Protein AF-A0A508TB69-F1 (afdb_monomer_lite)

Foldseek 3Di:
DDAFAEPQLLQAPPDDDAKFWDDQLSLVLCVQLVQAADPVGWGWHHHPNWIWTWDADPVGSSTIIIHTDGPPPPPDDDDDDDDDDDDDDDDDDDDLPPDAAAPQSSHPDDDDQAKDWDPPSVQSSCVNNVQHADAVRWGWHHHVSFIKTWHFDQDPNDTITIIHTPDD

pLDDT: mean 77.66, std 17.92, range [30.5, 94.88]

Organism: NCBI:txid2511166

Sequence (168 aa):
MQGLRDIGAIVGPDWRHGSQAAEDVLVDVLGNINLLPTQFGPSQFMINDERYSATFGPGGRGDVRLIHHPRASQLNQPGPSEPLHQPPQMVGASQPREGAVDLGYLIRGGWEHRERFLPPYLVRVLEGQRIMPEAGRPTYFDIRGVPYRGELIESEGRRRVRIHPELG

Secondary structure (DSSP, 8-state):
-PPPPB-HHHH-TT---SSEEPPHHHHHHHHHTT-S-BTTB-EEEEETTEEEEEEEETTEEEEEEEEEE---------S------PPP----S---STTPPB-GGG--S----SSEEPPHHHHHHHHHTT---BTTB-EEEEETTEEEEEEEEEETTEEEEEEEE---

Radius of gyration: 19.41 Å; chains: 1; bounding box: 46×61×45 Å

Structure (mmCIF, N/CA/C/O backbone):
data_AF-A0A508TB69-F1
#
_entry.id   AF-A0A508TB69-F1
#
loop_
_atom_site.group_PDB
_atom_site.id
_atom_site.type_symbol
_atom_site.label_atom_id
_atom_site.label_alt_id
_atom_site.label_comp_id
_atom_site.label_asym_id
_atom_site.label_entity_id
_atom_site.label_seq_id
_atom_site.pdbx_PDB_ins_code
_atom_site.Cartn_x
_atom_site.Cartn_y
_atom_site.Cartn_z
_atom_site.occupancy
_atom_site.B_iso_or_equiv
_atom_site.auth_seq_id
_atom_site.auth_comp_id
_atom_site.auth_asym_id
_atom_site.auth_atom_id
_atom_site.pdbx_PDB_model_num
ATOM 1 N N . MET A 1 1 ? 16.241 -20.957 2.015 1.00 40.00 1 MET A N 1
ATOM 2 C CA . MET A 1 1 ? 15.666 -20.212 0.874 1.00 40.00 1 MET A CA 1
ATOM 3 C C . MET A 1 1 ? 14.677 -19.219 1.458 1.00 40.00 1 MET A C 1
ATOM 5 O O . MET A 1 1 ? 13.700 -19.661 2.043 1.00 40.00 1 MET A O 1
ATOM 9 N N . GLN A 1 2 ? 14.986 -17.920 1.454 1.00 50.16 2 GLN A N 1
ATOM 10 C CA . GLN A 1 2 ? 14.080 -16.915 2.025 1.00 50.16 2 GLN A CA 1
ATOM 11 C C . GLN A 1 2 ? 12.860 -16.792 1.102 1.00 50.16 2 GLN A C 1
ATOM 13 O O . GLN A 1 2 ? 13.029 -16.575 -0.097 1.00 50.16 2 GLN A O 1
ATOM 18 N N . GLY A 1 3 ? 11.656 -17.015 1.632 1.00 73.38 3 GLY A N 1
ATOM 19 C CA . GLY A 1 3 ? 10.418 -16.854 0.871 1.00 73.38 3 GLY A CA 1
ATOM 20 C C . GLY A 1 3 ? 10.276 -15.401 0.426 1.00 73.38 3 GLY A C 1
ATOM 21 O O . GLY A 1 3 ? 10.355 -14.495 1.255 1.00 73.38 3 GLY A O 1
ATOM 22 N N . LEU A 1 4 ? 10.126 -15.172 -0.880 1.00 82.38 4 LEU A N 1
ATOM 23 C CA . LEU A 1 4 ? 9.832 -13.842 -1.410 1.00 82.38 4 LEU A CA 1
ATOM 24 C C . LEU A 1 4 ? 8.511 -13.353 -0.804 1.00 82.38 4 LEU A C 1
ATOM 26 O O . LEU A 1 4 ? 7.548 -14.114 -0.727 1.00 82.38 4 LEU A O 1
ATOM 30 N N . ARG A 1 5 ? 8.468 -12.093 -0.364 1.00 85.62 5 ARG A N 1
ATOM 31 C CA . ARG A 1 5 ? 7.252 -11.495 0.201 1.00 85.62 5 ARG A CA 1
ATOM 32 C C . ARG A 1 5 ? 6.187 -11.389 -0.888 1.00 85.62 5 ARG A C 1
ATOM 34 O O . ARG A 1 5 ? 6.477 -10.823 -1.937 1.00 85.62 5 ARG A O 1
ATOM 41 N N . ASP A 1 6 ? 4.980 -11.880 -0.623 1.00 86.69 6 ASP A N 1
ATOM 42 C CA . ASP A 1 6 ? 3.830 -11.673 -1.505 1.00 86.69 6 ASP A CA 1
ATOM 43 C C . ASP A 1 6 ? 3.121 -10.3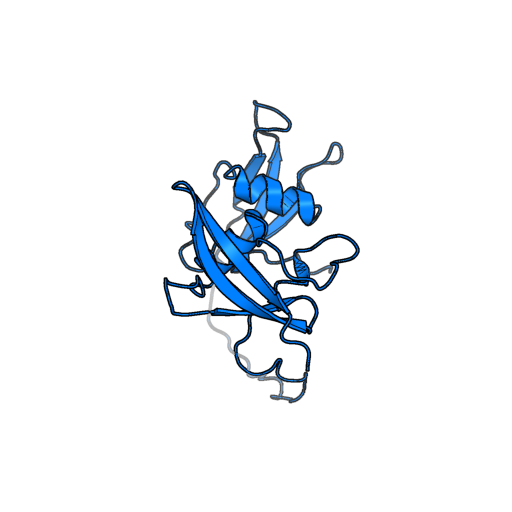57 -1.165 1.00 86.69 6 ASP A C 1
ATOM 45 O O . ASP A 1 6 ? 2.856 -10.058 0.003 1.00 86.69 6 ASP A O 1
ATOM 49 N N . ILE A 1 7 ? 2.872 -9.545 -2.189 1.00 85.88 7 ILE A N 1
ATOM 50 C CA . ILE A 1 7 ? 2.159 -8.268 -2.100 1.00 85.88 7 ILE A CA 1
ATOM 51 C C . ILE A 1 7 ? 0.841 -8.273 -2.889 1.00 85.88 7 ILE A C 1
ATOM 53 O O . ILE A 1 7 ? 0.217 -7.227 -3.046 1.00 85.88 7 ILE A O 1
ATOM 57 N N . GLY A 1 8 ? 0.397 -9.435 -3.363 1.00 85.12 8 GLY A N 1
ATOM 58 C CA . GLY A 1 8 ? -0.845 -9.654 -4.102 1.00 85.12 8 GLY A CA 1
ATOM 59 C C . GLY A 1 8 ? -2.073 -9.090 -3.398 1.00 85.12 8 GLY A C 1
ATOM 60 O O . GLY A 1 8 ? -2.934 -8.480 -4.025 1.00 85.12 8 GLY A O 1
ATOM 61 N N . ALA A 1 9 ? -2.083 -9.137 -2.064 1.00 78.75 9 ALA A N 1
ATOM 62 C CA . ALA A 1 9 ? -3.148 -8.546 -1.264 1.00 78.75 9 ALA A CA 1
ATOM 63 C C . ALA A 1 9 ? -3.334 -7.027 -1.479 1.00 78.75 9 ALA A C 1
ATOM 65 O O . ALA A 1 9 ? -4.428 -6.507 -1.274 1.00 78.75 9 ALA A O 1
ATOM 66 N N . ILE A 1 10 ? -2.282 -6.321 -1.904 1.00 81.81 10 ILE A N 1
ATOM 67 C CA . ILE A 1 10 ? -2.270 -4.866 -2.110 1.00 81.81 10 ILE A CA 1
ATOM 68 C C . ILE A 1 10 ? -2.889 -4.496 -3.457 1.00 81.81 10 ILE A C 1
ATOM 70 O O . ILE A 1 10 ? -3.621 -3.517 -3.553 1.00 81.81 10 ILE A O 1
ATOM 74 N N . VAL A 1 11 ? -2.571 -5.268 -4.496 1.00 81.94 11 VAL A N 1
ATOM 75 C CA . VAL A 1 11 ? -3.069 -5.036 -5.859 1.00 81.94 11 VAL A CA 1
ATOM 76 C C . VAL A 1 11 ? -4.411 -5.721 -6.119 1.00 81.94 11 VAL A C 1
ATOM 78 O O . VAL A 1 11 ? -5.109 -5.374 -7.068 1.00 81.94 11 VAL A O 1
ATOM 81 N N . GLY A 1 12 ? -4.782 -6.665 -5.255 1.00 77.00 12 GLY A N 1
ATOM 82 C CA . GLY A 1 12 ? -6.016 -7.425 -5.341 1.00 77.00 12 GLY A CA 1
ATOM 83 C C . GLY A 1 12 ? -5.957 -8.600 -6.325 1.00 77.00 12 GLY A C 1
ATOM 84 O O . GLY A 1 12 ? -4.970 -8.797 -7.044 1.00 77.00 12 GLY A O 1
ATOM 85 N N . PRO A 1 13 ? -7.033 -9.402 -6.367 1.00 75.50 13 PRO A N 1
ATOM 86 C CA . PRO A 1 13 ? -7.122 -10.588 -7.217 1.00 75.50 13 PRO A CA 1
ATOM 87 C C . PRO A 1 13 ? -7.260 -10.253 -8.710 1.00 75.50 13 PRO A C 1
ATOM 89 O O . PRO A 1 13 ? -6.938 -11.084 -9.551 1.00 75.50 13 PRO A O 1
ATOM 92 N N . ASP A 1 14 ? -7.709 -9.041 -9.051 1.00 78.88 14 ASP A N 1
ATOM 93 C CA . ASP A 1 14 ? -7.917 -8.596 -10.438 1.00 78.88 14 ASP A CA 1
ATOM 94 C C . ASP A 1 14 ? -6.634 -8.048 -11.096 1.00 78.88 14 ASP A C 1
ATOM 96 O O . ASP A 1 14 ? -6.675 -7.482 -12.194 1.00 78.88 14 ASP A O 1
ATOM 100 N N . TRP A 1 15 ? -5.485 -8.188 -10.427 1.00 85.38 15 TRP A N 1
ATOM 101 C CA . TRP A 1 15 ? -4.194 -7.753 -10.946 1.00 85.38 15 TRP A CA 1
ATOM 102 C C . TRP A 1 15 ? -3.895 -8.389 -12.305 1.00 85.38 15 TRP A C 1
ATOM 104 O O . TRP A 1 15 ? -3.877 -9.611 -12.469 1.00 85.38 15 TRP A O 1
ATOM 114 N N . ARG A 1 16 ? -3.604 -7.544 -13.296 1.00 88.94 16 ARG A N 1
ATOM 115 C CA . ARG A 1 16 ? -3.210 -8.003 -14.627 1.00 88.94 16 ARG A CA 1
ATOM 116 C C . ARG A 1 16 ? -1.714 -8.270 -14.634 1.00 88.94 16 ARG A C 1
ATOM 118 O O . ARG A 1 16 ? -0.911 -7.338 -14.584 1.00 88.94 16 ARG A O 1
ATOM 125 N N . HIS A 1 17 ? -1.356 -9.547 -14.713 1.00 89.19 17 HIS A N 1
ATOM 126 C CA . HIS A 1 17 ? 0.036 -9.960 -14.802 1.00 89.19 17 HIS A CA 1
ATOM 127 C C . HIS A 1 17 ? 0.717 -9.457 -16.081 1.00 89.19 17 HIS A C 1
ATOM 129 O O . HIS A 1 17 ? 0.068 -9.176 -17.091 1.00 89.19 17 HIS A O 1
ATOM 135 N N . GL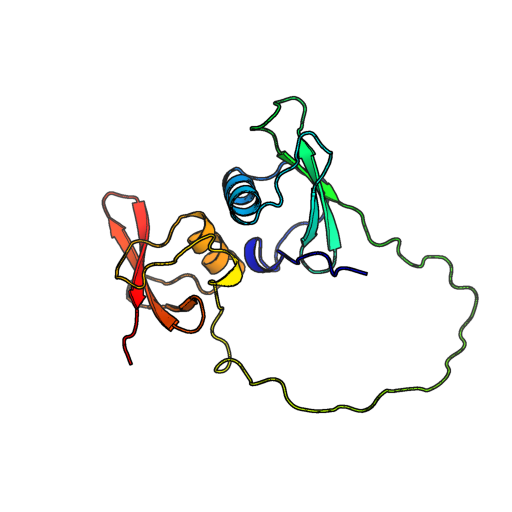Y A 1 18 ? 2.043 -9.337 -16.019 1.00 90.00 18 GLY A N 1
ATOM 136 C CA . GLY A 1 18 ? 2.865 -8.735 -17.065 1.00 90.00 18 GLY A CA 1
ATOM 137 C C . GLY A 1 18 ? 3.799 -7.641 -16.552 1.00 90.00 18 GLY A C 1
ATOM 138 O O . GLY A 1 18 ? 3.649 -7.120 -15.442 1.00 90.00 18 GLY A O 1
ATOM 139 N N . SER A 1 19 ? 4.797 -7.322 -17.377 1.00 92.19 19 SER A N 1
ATOM 140 C CA . SER A 1 19 ? 5.768 -6.266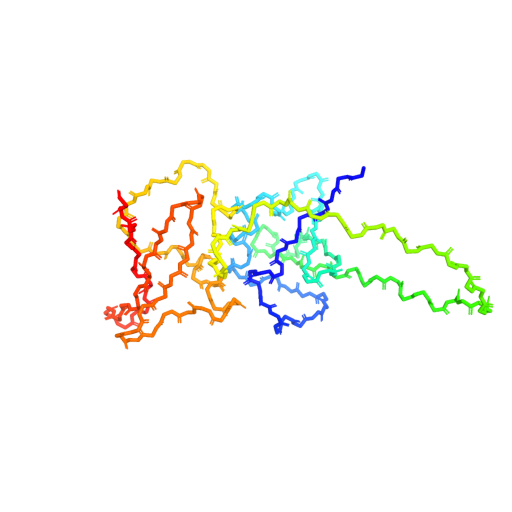 -17.094 1.00 92.19 19 SER A CA 1
ATOM 141 C C . SER A 1 19 ? 5.161 -4.894 -17.374 1.00 92.19 19 SER A C 1
ATOM 143 O O . SER A 1 19 ? 4.714 -4.633 -18.490 1.00 92.19 19 SER A O 1
ATOM 145 N N . GLN A 1 20 ? 5.156 -4.014 -16.375 1.00 93.38 20 GLN A N 1
ATOM 146 C CA . GLN A 1 20 ? 4.484 -2.714 -16.442 1.00 93.38 20 GLN A CA 1
ATOM 147 C C . GLN A 1 20 ? 5.147 -1.676 -15.532 1.00 93.38 20 GLN A C 1
ATOM 149 O O . GLN A 1 20 ? 5.922 -2.021 -14.638 1.00 93.38 20 GLN A O 1
ATOM 154 N N . ALA A 1 21 ? 4.862 -0.394 -15.766 1.00 91.06 21 ALA A N 1
ATOM 155 C CA . ALA A 1 21 ? 5.220 0.652 -14.812 1.00 91.06 21 ALA A CA 1
ATOM 156 C C . ALA A 1 21 ? 4.416 0.458 -13.518 1.00 91.06 21 ALA A C 1
ATOM 158 O O . ALA A 1 21 ? 3.238 0.105 -13.568 1.00 91.06 21 ALA A O 1
ATOM 159 N N . ALA A 1 22 ? 5.053 0.657 -12.367 1.00 90.06 22 ALA A N 1
ATOM 160 C CA . ALA A 1 22 ? 4.345 0.700 -11.099 1.00 90.06 22 ALA A CA 1
ATOM 161 C C . ALA A 1 22 ? 3.576 2.023 -11.010 1.00 90.06 22 ALA A C 1
ATOM 163 O O . ALA A 1 22 ? 4.134 3.085 -11.277 1.00 90.06 22 ALA A O 1
ATOM 164 N N . GLU A 1 23 ? 2.307 1.959 -10.615 1.00 88.06 23 GLU A N 1
ATOM 165 C CA . GLU A 1 23 ? 1.547 3.158 -10.256 1.00 88.06 23 GLU A CA 1
ATOM 166 C C . GLU A 1 23 ? 2.189 3.852 -9.044 1.00 88.06 23 GLU A C 1
ATOM 168 O O . GLU A 1 23 ? 2.728 3.171 -8.169 1.00 88.06 23 GLU A O 1
ATOM 173 N N . ASP A 1 24 ? 2.076 5.180 -8.936 1.00 85.31 24 ASP A N 1
ATOM 174 C CA . ASP A 1 24 ? 2.670 5.966 -7.838 1.00 85.31 24 ASP A CA 1
ATOM 175 C C . ASP A 1 24 ? 2.317 5.410 -6.448 1.00 85.31 24 ASP A C 1
ATOM 177 O O . ASP A 1 24 ? 3.167 5.290 -5.568 1.00 85.31 24 ASP A O 1
ATOM 181 N N . VAL A 1 25 ? 1.069 4.971 -6.264 1.00 81.31 25 VAL A N 1
ATOM 182 C CA . VAL A 1 25 ? 0.616 4.372 -5.000 1.00 81.31 25 VAL A CA 1
ATOM 183 C C . VAL A 1 25 ? 1.347 3.059 -4.706 1.00 81.31 25 VAL A C 1
ATOM 185 O O . VAL A 1 25 ? 1.695 2.782 -3.558 1.00 81.31 25 VAL A O 1
ATOM 188 N N . LEU A 1 26 ? 1.609 2.244 -5.729 1.00 87.62 26 LEU A N 1
ATOM 189 C CA . LEU A 1 26 ? 2.375 1.010 -5.576 1.00 87.62 26 LEU A CA 1
ATOM 190 C C . LEU A 1 26 ? 3.858 1.312 -5.313 1.00 87.62 26 LEU A C 1
ATOM 192 O O . LEU A 1 26 ? 4.483 0.609 -4.523 1.00 87.62 26 LEU A O 1
ATOM 196 N N . VAL A 1 27 ? 4.409 2.382 -5.893 1.00 88.69 27 VAL A N 1
ATOM 197 C CA . VAL A 1 27 ? 5.756 2.884 -5.569 1.00 88.69 27 VAL A CA 1
ATOM 198 C C . VAL A 1 27 ? 5.859 3.273 -4.093 1.00 88.69 27 VAL A C 1
ATOM 200 O O . VAL A 1 27 ? 6.797 2.838 -3.418 1.00 88.69 27 VAL A O 1
ATOM 203 N N . ASP A 1 28 ? 4.877 4.005 -3.564 1.00 85.31 28 ASP A N 1
ATOM 204 C CA . ASP A 1 28 ? 4.813 4.375 -2.145 1.00 85.31 28 ASP A CA 1
ATOM 205 C C . ASP A 1 28 ? 4.761 3.140 -1.235 1.00 85.31 28 ASP A C 1
ATOM 207 O O . ASP A 1 28 ? 5.506 3.047 -0.252 1.00 85.31 28 ASP A O 1
ATOM 211 N N . VAL A 1 29 ? 3.923 2.154 -1.579 1.00 85.50 29 VAL A N 1
ATOM 212 C CA . VAL A 1 29 ? 3.843 0.874 -0.861 1.00 85.50 29 VAL A CA 1
ATOM 213 C C . VAL A 1 29 ? 5.202 0.183 -0.840 1.00 85.50 29 VAL A C 1
ATOM 215 O O . VAL A 1 29 ? 5.691 -0.157 0.240 1.00 85.50 29 VAL A O 1
ATOM 218 N N . LEU A 1 30 ? 5.811 -0.025 -2.015 1.00 89.62 30 LEU A N 1
ATOM 219 C CA . LEU A 1 30 ? 7.112 -0.681 -2.151 1.00 89.62 30 LEU A CA 1
ATOM 220 C C . LEU A 1 30 ? 8.174 0.062 -1.334 1.00 89.62 30 LEU A C 1
ATOM 222 O O . LEU A 1 30 ? 9.006 -0.577 -0.689 1.00 89.62 30 LEU A O 1
ATOM 226 N N . GLY A 1 31 ? 8.126 1.395 -1.299 1.00 87.88 31 GLY A N 1
ATOM 227 C CA . GLY A 1 31 ? 9.026 2.210 -0.486 1.00 87.88 31 GLY A CA 1
ATOM 228 C C . GLY A 1 31 ? 8.847 1.953 1.003 1.00 87.88 31 GLY A C 1
ATOM 229 O O . GLY A 1 31 ? 9.826 1.750 1.726 1.00 87.88 31 GLY A O 1
ATOM 230 N N . ASN A 1 32 ? 7.598 1.872 1.457 1.00 84.69 32 ASN A N 1
ATOM 231 C CA . ASN A 1 32 ? 7.276 1.645 2.860 1.00 84.69 32 ASN A CA 1
ATOM 232 C C . ASN A 1 32 ? 7.723 0.258 3.357 1.00 84.69 32 ASN A C 1
ATOM 234 O O . ASN A 1 32 ? 8.187 0.126 4.492 1.00 84.69 32 ASN A O 1
ATOM 238 N N . ILE A 1 33 ? 7.649 -0.764 2.498 1.00 84.50 33 ILE A N 1
ATOM 239 C CA . ILE A 1 33 ? 8.043 -2.149 2.818 1.00 84.50 33 ILE A CA 1
ATOM 240 C C . ILE A 1 33 ? 9.468 -2.518 2.365 1.00 84.50 33 ILE A C 1
ATOM 242 O O . ILE A 1 33 ? 9.848 -3.682 2.450 1.00 84.50 33 ILE A O 1
ATOM 246 N N . ASN A 1 34 ? 10.277 -1.535 1.947 1.00 88.00 34 ASN A N 1
ATOM 247 C CA . ASN A 1 34 ? 11.661 -1.694 1.467 1.00 88.00 34 ASN A CA 1
ATOM 248 C C . ASN A 1 34 ? 11.817 -2.656 0.272 1.00 88.00 34 ASN A C 1
ATOM 250 O O . ASN A 1 34 ? 12.802 -3.382 0.171 1.00 88.00 34 ASN A O 1
ATOM 254 N N . LEU A 1 35 ? 10.848 -2.643 -0.641 1.00 91.00 35 LEU A N 1
ATOM 255 C CA . LEU A 1 35 ? 10.874 -3.376 -1.908 1.00 91.00 35 LEU A CA 1
ATOM 256 C C . LEU A 1 35 ? 11.093 -2.464 -3.125 1.00 91.00 35 LEU A C 1
ATOM 258 O O . LEU A 1 35 ? 10.963 -2.917 -4.262 1.00 91.00 35 LEU A O 1
ATOM 262 N N . LEU A 1 36 ? 11.455 -1.194 -2.919 1.00 92.44 36 LEU A N 1
ATOM 263 C CA . LEU A 1 36 ? 11.962 -0.362 -4.011 1.00 92.44 36 LEU A CA 1
ATOM 264 C C . LEU A 1 36 ? 13.319 -0.871 -4.507 1.00 92.44 36 LEU A C 1
ATOM 266 O O . LEU A 1 36 ? 14.092 -1.413 -3.710 1.00 92.44 36 LEU A O 1
ATOM 270 N N . PRO A 1 37 ? 13.639 -0.679 -5.799 1.00 90.56 37 PRO A N 1
ATOM 271 C CA . PRO A 1 37 ? 14.982 -0.928 -6.300 1.00 90.56 37 PRO A CA 1
ATOM 272 C C . PRO A 1 37 ? 15.993 -0.066 -5.538 1.00 90.56 37 PRO A C 1
ATOM 274 O O . PRO A 1 37 ? 15.688 1.044 -5.092 1.00 90.56 37 PRO A O 1
ATOM 277 N N . THR A 1 38 ? 17.220 -0.556 -5.405 1.00 87.88 38 THR A N 1
ATOM 278 C CA . THR A 1 38 ? 18.302 0.187 -4.747 1.00 87.88 38 THR A CA 1
ATOM 279 C C . THR A 1 38 ? 19.492 0.340 -5.686 1.00 87.88 38 THR A C 1
ATOM 281 O O . THR A 1 38 ? 19.527 -0.238 -6.770 1.00 87.88 38 THR A O 1
ATOM 284 N N . GLN A 1 39 ? 20.512 1.089 -5.258 1.00 82.56 39 GLN A N 1
ATOM 285 C CA . GLN A 1 39 ? 21.790 1.150 -5.981 1.00 82.56 39 GLN A CA 1
ATOM 286 C C . GLN A 1 39 ? 22.471 -0.223 -6.123 1.00 82.56 39 GLN A C 1
ATOM 288 O O . GLN A 1 39 ? 23.323 -0.394 -6.985 1.00 82.56 39 GLN A O 1
ATOM 293 N N . PHE A 1 40 ? 22.092 -1.194 -5.286 1.00 84.69 40 PHE A N 1
ATOM 294 C CA . PHE A 1 40 ? 22.639 -2.549 -5.298 1.00 84.69 40 PHE A CA 1
ATOM 295 C C . PHE A 1 40 ? 21.881 -3.496 -6.235 1.00 84.69 40 PHE A C 1
ATOM 297 O O . PHE A 1 40 ? 22.273 -4.652 -6.368 1.00 84.69 40 PHE A O 1
ATOM 304 N N . GLY A 1 41 ? 20.816 -3.025 -6.890 1.00 85.75 41 GLY A N 1
ATOM 305 C CA . GLY A 1 41 ? 20.077 -3.796 -7.882 1.00 85.75 41 GLY A CA 1
ATOM 306 C C . GLY A 1 41 ? 18.567 -3.855 -7.634 1.00 85.75 41 GLY A C 1
ATOM 307 O O . GLY A 1 41 ? 18.029 -3.110 -6.804 1.00 85.75 41 GLY A O 1
ATOM 308 N N . PRO A 1 42 ? 17.871 -4.718 -8.396 1.00 90.75 42 PRO A N 1
ATOM 309 C CA . PRO A 1 42 ? 16.429 -4.876 -8.303 1.00 90.75 42 PRO A CA 1
ATOM 310 C C . PRO A 1 42 ? 15.996 -5.533 -6.994 1.00 90.75 42 PRO A C 1
ATOM 312 O O . PRO A 1 42 ? 16.696 -6.381 -6.441 1.00 90.75 42 PRO A O 1
ATOM 315 N N . SER A 1 43 ? 14.787 -5.198 -6.560 1.00 92.94 43 SER A N 1
ATOM 316 C CA . SER A 1 43 ? 14.123 -5.844 -5.425 1.00 92.94 43 SER A CA 1
ATOM 317 C C . SER A 1 43 ? 13.146 -6.901 -5.927 1.00 92.94 43 SER A C 1
ATOM 319 O O . SER A 1 43 ? 12.434 -6.660 -6.899 1.00 92.94 43 SER A O 1
ATOM 321 N N . GLN A 1 44 ? 13.109 -8.072 -5.289 1.00 92.62 44 GLN A N 1
ATOM 322 C CA . GLN A 1 44 ? 12.276 -9.205 -5.710 1.00 92.62 44 GLN A CA 1
ATOM 323 C C . GLN A 1 44 ? 11.143 -9.472 -4.722 1.00 92.62 44 GLN A C 1
ATOM 325 O O . GLN A 1 44 ? 11.331 -9.389 -3.509 1.00 92.62 44 GLN A O 1
ATOM 330 N N . PHE A 1 45 ? 9.977 -9.828 -5.249 1.00 91.06 45 PHE A N 1
ATOM 331 C CA . PHE A 1 45 ? 8.777 -10.147 -4.476 1.00 91.06 45 PHE A CA 1
ATOM 332 C C . PHE A 1 45 ? 7.808 -10.981 -5.318 1.00 91.06 45 PHE A C 1
ATOM 334 O O . PHE A 1 45 ? 8.060 -11.233 -6.499 1.00 91.06 45 PHE A O 1
ATOM 341 N N . MET A 1 46 ? 6.724 -11.431 -4.698 1.00 90.31 46 MET A N 1
ATOM 342 C CA . MET A 1 46 ? 5.622 -12.113 -5.368 1.00 90.31 46 MET A CA 1
ATOM 343 C C . MET A 1 46 ? 4.418 -11.174 -5.463 1.00 90.31 46 MET A C 1
ATOM 345 O O . MET A 1 46 ? 4.213 -10.333 -4.589 1.00 90.31 46 MET A O 1
ATOM 349 N N . ILE A 1 47 ? 3.628 -11.316 -6.516 1.00 88.94 47 ILE A N 1
ATOM 350 C CA . ILE A 1 47 ? 2.286 -10.754 -6.613 1.00 88.94 47 ILE A CA 1
ATOM 351 C C . ILE A 1 47 ? 1.378 -11.919 -6.980 1.00 88.94 47 ILE A C 1
ATOM 353 O O . ILE A 1 47 ? 1.534 -12.441 -8.080 1.00 88.94 47 ILE A O 1
ATOM 357 N N . ASN A 1 48 ? 0.463 -12.323 -6.096 1.00 86.81 48 ASN A N 1
ATOM 358 C CA . ASN A 1 48 ? -0.481 -13.421 -6.356 1.00 86.81 48 ASN A CA 1
ATOM 359 C C . ASN A 1 48 ? 0.241 -14.688 -6.874 1.00 86.81 48 ASN A C 1
ATOM 361 O O . ASN A 1 48 ? -0.055 -15.165 -7.967 1.00 86.81 48 ASN A O 1
ATOM 365 N N . ASP A 1 49 ? 1.251 -15.179 -6.142 1.00 84.62 49 ASP A N 1
ATOM 366 C CA . ASP A 1 49 ? 2.073 -16.351 -6.515 1.00 84.62 49 ASP A CA 1
ATOM 367 C C . ASP A 1 49 ? 2.931 -16.226 -7.796 1.00 84.62 49 ASP A C 1
ATOM 369 O O . ASP A 1 49 ? 3.668 -17.155 -8.155 1.00 84.62 49 ASP A O 1
ATOM 373 N N . GLU A 1 50 ? 2.952 -15.060 -8.443 1.00 88.69 50 GLU A N 1
ATOM 374 C CA . GLU A 1 50 ? 3.816 -14.766 -9.589 1.00 88.69 50 GLU A CA 1
ATOM 375 C C . GLU A 1 50 ? 5.035 -13.937 -9.179 1.00 88.69 50 GLU A C 1
ATOM 377 O O . GLU A 1 50 ? 4.937 -13.007 -8.378 1.00 88.69 50 GLU A O 1
ATOM 382 N N . ARG A 1 51 ? 6.217 -14.260 -9.716 1.00 91.88 51 ARG A N 1
ATOM 383 C CA . ARG A 1 51 ? 7.469 -13.596 -9.326 1.00 91.88 51 ARG A CA 1
ATOM 384 C C . ARG A 1 51 ? 7.650 -12.284 -10.078 1.00 91.88 51 ARG A C 1
ATOM 386 O O . ARG A 1 51 ? 7.552 -12.237 -11.301 1.00 91.88 51 ARG A O 1
ATOM 393 N N . TYR A 1 52 ? 8.035 -11.245 -9.348 1.00 94.38 52 TYR A N 1
ATOM 394 C CA . TYR A 1 52 ? 8.334 -9.927 -9.890 1.00 94.38 52 TYR A CA 1
ATOM 395 C C . TYR A 1 52 ? 9.698 -9.408 -9.440 1.00 94.38 52 TYR A C 1
ATOM 397 O O . TYR A 1 52 ? 10.264 -9.825 -8.426 1.00 94.38 52 TYR A O 1
ATOM 405 N N . SER A 1 53 ? 10.244 -8.480 -10.221 1.00 94.81 53 SER A N 1
ATOM 406 C CA . SER A 1 53 ? 11.356 -7.623 -9.814 1.00 94.81 53 SER A CA 1
ATOM 407 C C . SER A 1 53 ? 11.002 -6.161 -10.038 1.00 94.81 53 SER A C 1
ATOM 409 O O . SER A 1 53 ? 10.558 -5.809 -11.125 1.00 94.81 53 SER A O 1
ATOM 411 N N . ALA A 1 54 ? 11.235 -5.306 -9.047 1.00 94.69 54 ALA A N 1
ATOM 412 C CA . ALA A 1 54 ? 11.195 -3.863 -9.228 1.00 94.69 54 ALA A CA 1
ATOM 413 C C . ALA A 1 54 ? 12.563 -3.355 -9.705 1.00 94.69 54 ALA A C 1
ATOM 415 O O . ALA A 1 54 ? 13.583 -3.614 -9.061 1.00 94.69 54 ALA A O 1
ATOM 416 N N . THR A 1 55 ? 12.583 -2.593 -10.799 1.00 94.12 55 THR A N 1
ATOM 417 C CA . THR A 1 55 ? 13.768 -1.906 -11.345 1.00 94.12 55 THR A CA 1
ATOM 418 C C . THR A 1 55 ? 13.499 -0.408 -11.493 1.00 94.12 55 THR A C 1
ATOM 420 O O . THR A 1 55 ? 12.349 -0.008 -11.656 1.00 94.12 55 THR A O 1
ATOM 423 N N . PHE A 1 56 ? 14.539 0.431 -11.509 1.00 91.12 56 PHE A N 1
ATOM 424 C CA . PHE A 1 56 ? 14.384 1.804 -12.001 1.00 91.12 56 PHE A CA 1
ATOM 425 C C . PHE A 1 56 ? 14.266 1.795 -13.527 1.00 91.12 56 PHE A C 1
ATOM 427 O O . PHE A 1 56 ? 15.022 1.107 -14.214 1.00 91.12 56 PHE A O 1
ATOM 434 N N . GLY A 1 57 ? 13.293 2.528 -14.047 1.00 85.56 57 GLY A N 1
ATOM 435 C CA . GLY A 1 57 ? 13.138 2.831 -15.456 1.00 85.56 57 GLY A CA 1
ATOM 436 C C . GLY A 1 57 ? 13.992 4.033 -15.880 1.00 85.56 57 GLY A C 1
ATOM 437 O O . GLY A 1 57 ? 14.732 4.603 -15.071 1.00 85.56 57 GLY A O 1
ATOM 438 N N . PRO A 1 58 ? 13.908 4.434 -17.158 1.00 80.81 58 PRO A N 1
ATOM 439 C CA . PRO A 1 58 ? 14.674 5.555 -17.701 1.00 80.81 58 PRO A CA 1
ATOM 440 C C . PRO A 1 58 ? 14.409 6.893 -16.988 1.00 80.81 58 PRO A C 1
ATOM 442 O O . PRO A 1 58 ? 15.278 7.760 -17.013 1.00 80.81 58 PRO A O 1
ATOM 445 N N . GLY A 1 59 ? 13.260 7.060 -16.318 1.00 79.75 59 GLY A N 1
ATOM 446 C CA . GLY A 1 59 ? 12.959 8.239 -15.493 1.00 79.75 59 GLY A CA 1
ATOM 447 C C . GLY A 1 59 ? 13.642 8.268 -14.114 1.00 79.75 59 GLY A C 1
ATOM 448 O O . GLY A 1 59 ? 13.459 9.219 -13.354 1.00 79.75 59 GLY A O 1
ATOM 449 N N . GLY A 1 60 ? 14.431 7.250 -13.759 1.00 78.81 60 GLY A N 1
ATOM 450 C CA . 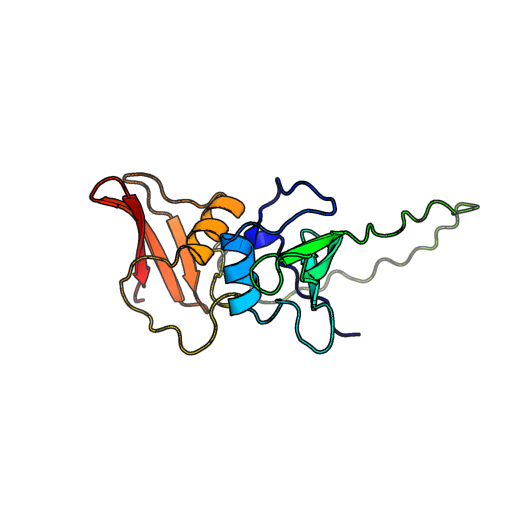GLY A 1 60 ? 15.153 7.191 -12.489 1.00 78.81 60 GLY A CA 1
ATOM 451 C C . GLY A 1 60 ? 14.256 6.831 -11.301 1.00 78.81 60 GLY A C 1
ATOM 452 O O . GLY A 1 60 ? 13.393 5.966 -11.400 1.00 78.81 60 GLY A O 1
ATOM 453 N N . ARG A 1 61 ? 14.477 7.465 -10.140 1.00 75.38 61 ARG A N 1
ATOM 454 C CA . ARG A 1 61 ? 13.851 7.057 -8.863 1.00 75.38 61 ARG A CA 1
ATOM 455 C C . ARG A 1 61 ? 12.322 7.161 -8.826 1.00 75.38 61 ARG A C 1
ATOM 457 O O . ARG A 1 61 ? 11.717 6.472 -8.014 1.00 75.38 61 ARG A O 1
ATOM 464 N N . GLY A 1 62 ? 11.732 8.011 -9.665 1.00 79.38 62 GLY A N 1
ATOM 465 C CA . GLY A 1 62 ? 10.278 8.158 -9.791 1.00 79.38 62 GLY A CA 1
ATOM 466 C C . GLY A 1 62 ? 9.641 7.243 -10.842 1.00 79.38 62 GLY A C 1
ATOM 467 O O . GLY A 1 62 ? 8.425 7.191 -10.927 1.00 79.38 62 GLY A O 1
ATOM 468 N N . ASP A 1 63 ? 10.435 6.522 -11.638 1.00 86.88 63 ASP A N 1
ATOM 469 C CA . ASP A 1 63 ? 9.951 5.574 -12.649 1.00 86.88 63 ASP A CA 1
ATOM 470 C C . ASP A 1 63 ? 10.325 4.168 -12.183 1.00 86.88 63 ASP A C 1
ATOM 472 O O . ASP A 1 63 ? 11.422 3.681 -12.449 1.00 86.88 63 ASP A O 1
ATOM 476 N N . VAL A 1 64 ? 9.451 3.524 -11.412 1.00 93.31 64 VAL A N 1
ATOM 477 C CA . VAL A 1 64 ? 9.655 2.134 -10.987 1.00 93.31 64 VAL A CA 1
ATOM 478 C C . VAL A 1 64 ? 8.937 1.216 -11.960 1.00 93.31 64 VAL A C 1
ATOM 480 O O . VAL A 1 64 ? 7.762 1.401 -12.261 1.00 93.31 64 VAL A O 1
ATOM 483 N N . ARG A 1 65 ? 9.631 0.181 -12.428 1.00 94.88 65 ARG A N 1
ATOM 484 C CA . ARG A 1 65 ? 9.084 -0.824 -13.340 1.00 94.88 65 ARG A CA 1
ATOM 485 C C . ARG A 1 65 ? 9.026 -2.177 -12.668 1.00 94.88 65 ARG A C 1
ATOM 487 O O . ARG A 1 65 ? 10.000 -2.621 -12.067 1.00 94.88 65 ARG A O 1
ATOM 494 N N . LEU A 1 66 ? 7.884 -2.829 -12.809 1.00 94.31 66 LEU A N 1
ATOM 495 C CA . LEU A 1 66 ? 7.664 -4.207 -12.415 1.00 94.31 66 LEU A CA 1
ATOM 496 C C . LEU A 1 66 ? 7.996 -5.101 -13.599 1.00 94.31 66 LEU A C 1
ATOM 498 O O . LEU A 1 66 ? 7.346 -5.033 -14.638 1.00 94.31 66 LEU A O 1
ATOM 502 N N . ILE A 1 67 ? 9.009 -5.939 -13.438 1.00 94.25 67 ILE A N 1
ATOM 503 C CA . ILE A 1 67 ? 9.389 -6.961 -14.405 1.00 94.25 67 ILE A CA 1
ATOM 504 C C . ILE A 1 67 ? 8.782 -8.276 -13.944 1.00 94.25 67 ILE A C 1
ATOM 506 O O . ILE A 1 67 ? 9.138 -8.783 -12.877 1.00 94.25 67 ILE A O 1
ATOM 510 N N . HIS A 1 68 ? 7.847 -8.798 -14.730 1.00 93.81 68 HIS A N 1
ATOM 511 C CA . HIS A 1 68 ? 7.205 -10.078 -14.467 1.00 93.81 68 HIS A CA 1
ATOM 512 C C . HIS A 1 68 ? 8.121 -11.216 -14.909 1.00 93.81 68 HIS A C 1
ATOM 514 O O . HIS A 1 68 ? 8.598 -11.243 -16.043 1.00 93.81 68 HIS A O 1
ATOM 520 N N . HIS A 1 69 ? 8.356 -12.157 -14.001 1.00 90.75 69 HIS A N 1
ATOM 521 C CA . HIS A 1 69 ? 9.078 -13.395 -14.259 1.00 90.75 69 HIS A CA 1
ATOM 522 C C . HIS A 1 69 ? 8.059 -14.528 -14.227 1.00 90.75 69 HIS A C 1
ATOM 524 O O . HIS A 1 69 ? 7.863 -15.116 -13.155 1.00 90.75 69 HIS A O 1
ATOM 530 N N . PRO A 1 70 ? 7.384 -14.821 -15.358 1.00 77.50 70 PRO A N 1
ATOM 531 C CA . PRO A 1 70 ? 6.421 -15.905 -15.399 1.00 77.50 70 PRO A CA 1
ATOM 532 C C . PRO A 1 70 ? 7.118 -17.166 -14.918 1.00 77.50 70 PRO A C 1
ATOM 534 O O . PRO A 1 70 ? 8.244 -17.478 -15.329 1.00 77.50 70 PRO A O 1
ATOM 537 N N . ARG A 1 71 ? 6.464 -17.883 -14.004 1.00 69.00 71 ARG A N 1
ATOM 538 C CA . ARG A 1 71 ? 6.937 -19.205 -13.607 1.00 69.00 71 ARG A CA 1
ATOM 539 C C . ARG A 1 71 ? 7.005 -19.993 -14.905 1.00 69.00 71 ARG A C 1
ATOM 541 O O . ARG A 1 71 ? 5.973 -20.132 -15.554 1.00 69.00 71 ARG A O 1
ATOM 548 N N . ALA A 1 72 ? 8.204 -20.411 -15.324 1.00 56.19 72 ALA A N 1
ATOM 549 C CA . ALA A 1 72 ? 8.348 -21.208 -16.532 1.00 56.19 72 ALA A CA 1
ATOM 550 C C . ALA A 1 72 ? 7.344 -22.347 -16.400 1.00 56.19 72 ALA A C 1
ATOM 552 O O . ALA A 1 72 ? 7.489 -23.195 -15.513 1.00 56.19 72 ALA A O 1
ATOM 553 N N . SER A 1 73 ? 6.270 -22.299 -17.196 1.00 46.47 73 SER A N 1
ATOM 554 C CA . SER A 1 73 ? 5.347 -23.410 -17.272 1.00 46.47 73 SER A CA 1
ATOM 555 C C . SER A 1 73 ? 6.235 -24.606 -17.534 1.00 46.47 73 SER A C 1
ATOM 557 O O . SER A 1 73 ? 7.147 -24.542 -18.363 1.00 46.47 73 SER A O 1
ATOM 559 N N . GLN A 1 74 ? 6.044 -25.653 -16.753 1.00 46.69 74 GLN A N 1
ATOM 560 C CA . GLN A 1 74 ? 6.731 -26.917 -16.908 1.00 46.69 74 GLN A CA 1
ATOM 561 C C . GLN A 1 74 ? 6.233 -27.543 -18.229 1.00 46.69 74 GLN A C 1
ATOM 563 O O . GLN A 1 74 ? 5.507 -28.522 -18.241 1.00 46.69 74 GLN A O 1
ATOM 568 N N . LEU A 1 75 ? 6.558 -26.914 -19.362 1.00 43.00 75 LEU A N 1
ATOM 569 C CA . LEU A 1 75 ? 6.124 -27.227 -20.726 1.00 43.00 75 LEU A CA 1
ATOM 570 C C . LEU A 1 75 ? 7.004 -28.324 -21.346 1.00 43.00 75 LEU A C 1
ATOM 572 O O . LEU A 1 75 ? 7.049 -28.484 -22.556 1.00 43.00 75 LEU A O 1
ATOM 576 N N . ASN A 1 76 ? 7.697 -29.092 -20.503 1.00 42.44 76 ASN A N 1
ATOM 577 C CA . ASN A 1 76 ? 8.447 -30.286 -20.866 1.00 42.44 76 ASN A CA 1
ATOM 578 C C . ASN A 1 76 ? 8.284 -31.333 -19.757 1.00 42.44 76 ASN A C 1
ATOM 580 O O . ASN A 1 76 ? 9.193 -31.561 -18.961 1.00 42.44 76 ASN A O 1
ATOM 584 N N . GLN A 1 77 ? 7.110 -31.959 -19.691 1.00 43.28 77 GLN A N 1
ATOM 585 C CA . GLN A 1 77 ? 6.951 -33.264 -19.051 1.00 43.28 77 GLN A CA 1
ATOM 586 C C . GLN A 1 77 ? 6.803 -34.326 -20.152 1.00 43.28 77 GLN A C 1
ATOM 588 O O . GLN A 1 77 ? 5.739 -34.422 -20.762 1.00 43.28 77 GLN A O 1
ATOM 593 N N . PRO A 1 78 ? 7.829 -35.144 -20.433 1.00 39.94 78 PRO A N 1
ATOM 594 C CA . PRO A 1 78 ? 7.605 -36.467 -20.988 1.00 39.94 78 PRO A CA 1
ATOM 595 C C . PRO A 1 78 ? 7.169 -37.425 -19.862 1.00 39.94 78 PRO A C 1
ATOM 597 O O . PRO A 1 78 ? 7.980 -37.809 -19.026 1.00 39.94 78 PRO A O 1
ATOM 600 N N . GLY A 1 79 ? 5.895 -37.835 -19.883 1.00 36.41 79 GLY A N 1
ATOM 601 C CA . GLY A 1 79 ? 5.400 -39.083 -19.277 1.00 36.41 79 GLY A CA 1
ATOM 602 C C . GLY A 1 79 ? 4.758 -38.993 -17.877 1.00 36.41 79 GLY A C 1
ATOM 603 O O . GLY A 1 79 ? 5.288 -38.303 -17.007 1.00 36.41 79 GLY A O 1
ATOM 604 N N . PRO A 1 80 ? 3.638 -39.712 -17.628 1.00 50.06 80 PRO A N 1
ATOM 605 C CA . PRO A 1 80 ? 2.993 -39.773 -16.323 1.00 50.06 80 PRO A CA 1
ATOM 606 C C . PRO A 1 80 ? 3.668 -40.836 -15.452 1.00 50.06 80 PRO A C 1
ATOM 608 O O . PRO A 1 80 ? 3.696 -42.012 -15.809 1.00 50.06 80 PRO A O 1
ATOM 611 N N . SER A 1 81 ? 4.148 -40.426 -14.284 1.00 41.03 81 SER A N 1
ATOM 612 C CA . SER A 1 81 ? 4.437 -41.339 -13.179 1.00 41.03 81 SER A CA 1
ATOM 613 C C . SER A 1 81 ? 4.002 -40.661 -11.887 1.00 41.03 81 SER A C 1
ATOM 615 O O . SER A 1 81 ? 4.724 -39.831 -11.337 1.00 41.03 81 SER A O 1
ATOM 617 N N . GLU A 1 82 ? 2.806 -41.005 -11.408 1.00 44.59 82 GLU A N 1
ATOM 618 C CA . GLU A 1 82 ? 2.497 -40.902 -9.982 1.00 44.59 82 GLU A CA 1
ATOM 619 C C . GLU A 1 82 ? 3.538 -41.706 -9.195 1.00 44.59 82 GLU A C 1
ATOM 621 O O . GLU A 1 82 ? 3.910 -42.819 -9.580 1.00 44.59 82 GLU A O 1
ATOM 626 N N . PRO A 1 83 ? 3.986 -41.167 -8.059 1.00 43.53 83 PRO A N 1
ATOM 627 C CA . PRO A 1 83 ? 3.787 -41.951 -6.851 1.00 43.53 83 PRO A CA 1
ATOM 628 C C . PRO A 1 83 ? 3.083 -41.146 -5.760 1.00 43.53 83 PRO A C 1
ATOM 630 O O . PRO A 1 83 ? 3.455 -40.016 -5.441 1.00 43.53 83 PRO A O 1
ATOM 633 N N . LEU A 1 84 ? 2.100 -41.813 -5.152 1.00 46.03 84 LEU A N 1
ATOM 634 C CA . LEU A 1 84 ? 1.540 -41.540 -3.835 1.00 46.03 84 LEU A CA 1
ATOM 635 C C . LEU A 1 84 ? 2.596 -41.014 -2.852 1.00 46.03 84 LEU A C 1
ATOM 637 O O . LEU A 1 84 ? 3.530 -41.738 -2.524 1.00 46.03 84 LEU A O 1
ATOM 641 N N . HIS A 1 85 ? 2.384 -39.810 -2.323 1.00 33.53 85 HIS A N 1
ATOM 642 C CA . HIS A 1 85 ? 2.661 -39.453 -0.928 1.00 33.53 85 HIS A CA 1
ATOM 643 C C . HIS A 1 85 ? 1.942 -38.140 -0.610 1.00 33.53 85 HIS A C 1
ATOM 645 O O . HIS A 1 85 ? 2.424 -37.050 -0.903 1.00 33.53 85 HIS A O 1
ATOM 651 N N . GLN A 1 86 ? 0.765 -38.264 -0.004 1.00 43.12 86 GLN A N 1
ATOM 652 C CA . GLN A 1 86 ? 0.076 -37.174 0.673 1.00 43.12 86 GLN A CA 1
ATOM 653 C C . GLN A 1 86 ? 0.672 -37.048 2.085 1.00 43.12 86 GLN A C 1
ATOM 655 O O . GLN A 1 86 ? 0.554 -38.003 2.857 1.00 43.12 86 GLN A O 1
ATOM 660 N N . PRO A 1 87 ? 1.319 -35.927 2.458 1.00 41.53 87 PRO A N 1
ATOM 661 C CA . PRO A 1 87 ? 1.693 -35.688 3.844 1.00 41.53 87 PRO A CA 1
ATOM 662 C C . PRO A 1 87 ? 0.458 -35.306 4.675 1.00 41.53 87 PRO A C 1
ATOM 664 O O . PRO A 1 87 ? -0.510 -34.757 4.137 1.00 41.53 87 PRO A O 1
ATOM 667 N N . PRO A 1 88 ? 0.468 -35.610 5.982 1.00 38.66 88 PRO A N 1
ATOM 668 C CA . PRO A 1 88 ? -0.709 -35.555 6.826 1.00 38.66 88 PRO A CA 1
ATOM 669 C C . PRO A 1 88 ? -1.144 -34.120 7.103 1.00 38.66 88 PRO A C 1
ATOM 671 O O . PRO A 1 88 ? -0.349 -33.204 7.307 1.00 38.66 88 PRO A O 1
ATOM 674 N N . GLN A 1 89 ? -2.458 -33.970 7.147 1.00 48.84 89 GLN A N 1
ATOM 675 C CA . GLN A 1 89 ? -3.155 -32.763 7.542 1.00 48.84 89 GLN A CA 1
ATOM 676 C C . GLN A 1 89 ? -2.936 -32.602 9.049 1.00 48.84 89 GLN A C 1
ATOM 678 O O . GLN A 1 89 ? -3.465 -33.382 9.837 1.00 48.84 89 GLN A O 1
ATOM 683 N N . MET A 1 90 ? -2.102 -31.642 9.452 1.00 31.23 90 MET A N 1
ATOM 684 C CA . MET A 1 90 ? -1.856 -31.335 10.861 1.00 31.23 90 MET A CA 1
ATOM 685 C C . MET A 1 90 ? -2.068 -29.848 11.141 1.00 31.23 90 MET A C 1
ATOM 687 O O . MET A 1 90 ? -1.216 -29.004 10.889 1.00 31.23 90 MET A O 1
ATOM 691 N N . VAL A 1 91 ? -3.281 -29.594 11.632 1.00 35.91 91 VAL A N 1
ATOM 692 C CA . VAL A 1 91 ? -3.714 -28.618 12.641 1.00 35.91 91 VAL A CA 1
ATOM 693 C C . VAL A 1 91 ? -2.686 -27.633 13.220 1.00 35.91 91 VAL A C 1
ATOM 695 O O . VAL A 1 91 ? -1.656 -28.020 13.764 1.00 35.91 91 VAL A O 1
ATOM 698 N N . GLY A 1 92 ? -3.128 -26.372 13.305 1.00 40.12 92 GLY A N 1
ATOM 699 C CA . GLY A 1 92 ? -2.887 -25.545 14.488 1.00 40.12 92 GLY A CA 1
ATOM 700 C C . GLY A 1 92 ? -1.890 -24.402 14.333 1.00 40.12 92 GLY A C 1
ATOM 701 O O . GLY A 1 92 ? -0.892 -24.364 15.042 1.00 40.12 92 GLY A O 1
ATOM 702 N N . ALA A 1 93 ? -2.205 -23.414 13.499 1.00 30.50 93 ALA A N 1
ATOM 703 C CA . ALA A 1 93 ? -1.782 -22.044 13.767 1.00 30.50 93 ALA A CA 1
ATOM 704 C C . ALA A 1 93 ? -3.058 -21.228 13.939 1.00 30.50 93 ALA A C 1
ATOM 706 O O . ALA A 1 93 ? -3.917 -21.240 13.060 1.00 30.50 93 ALA A O 1
ATOM 707 N N . SER A 1 94 ? -3.203 -20.637 15.121 1.00 33.41 94 SER A N 1
ATOM 708 C CA . SER A 1 94 ? -4.301 -19.792 15.581 1.00 33.41 94 SER A CA 1
ATOM 709 C C . SER A 1 94 ? -5.019 -19.116 14.420 1.00 33.41 94 SER A C 1
ATOM 711 O O . SER A 1 94 ? -4.417 -18.285 13.744 1.00 33.41 94 SER A O 1
ATOM 713 N N . GLN A 1 95 ? -6.280 -19.486 14.183 1.00 35.66 95 GLN A N 1
ATOM 714 C CA . GLN A 1 95 ? -7.143 -18.732 13.282 1.00 35.66 95 GLN A CA 1
ATOM 715 C C . GLN A 1 95 ? -7.081 -17.266 13.748 1.00 35.66 95 GLN A C 1
ATOM 717 O O . GLN A 1 95 ? -7.494 -16.984 14.879 1.00 35.66 95 GLN A O 1
ATOM 722 N N . PRO A 1 96 ? -6.545 -16.328 12.942 1.00 40.44 96 PRO A N 1
ATOM 723 C CA . PRO A 1 96 ? -6.895 -14.924 13.122 1.00 40.44 96 PRO A CA 1
ATOM 724 C C . PRO A 1 96 ? -8.422 -14.904 13.107 1.00 40.44 96 PRO A C 1
ATOM 726 O O . PRO A 1 96 ? -8.990 -15.635 12.290 1.00 40.44 96 PRO A O 1
ATOM 729 N N . ARG A 1 97 ? -9.082 -14.186 14.029 1.00 41.66 97 ARG A N 1
ATOM 730 C CA . ARG A 1 97 ? -10.557 -14.121 14.077 1.00 41.66 97 ARG A CA 1
ATOM 731 C C . ARG A 1 97 ? -11.087 -14.057 12.643 1.00 41.66 97 ARG A C 1
ATOM 733 O O . ARG A 1 97 ? -10.730 -13.135 11.914 1.00 41.66 97 ARG A O 1
ATOM 740 N N . GLU A 1 98 ? -11.804 -15.109 12.243 1.00 45.03 98 GLU A N 1
ATOM 741 C CA . GLU A 1 98 ? -12.111 -15.442 10.850 1.00 45.03 98 GLU A CA 1
ATOM 742 C C . GLU A 1 98 ? -12.415 -14.194 10.006 1.00 45.03 98 GLU A C 1
ATOM 744 O O . GLU A 1 98 ? -13.436 -13.538 10.194 1.00 45.03 98 GLU A O 1
ATOM 749 N N . GLY A 1 99 ? -11.516 -13.870 9.072 1.00 55.50 99 GLY A N 1
ATOM 750 C CA . GLY A 1 99 ? -11.792 -12.951 7.965 1.00 55.50 99 GLY A CA 1
ATOM 751 C C . GLY A 1 99 ? -11.345 -11.493 8.108 1.00 55.50 99 GLY A C 1
ATOM 752 O O . GLY A 1 99 ? -11.494 -10.753 7.137 1.00 55.50 99 GLY A O 1
ATOM 753 N N . ALA A 1 100 ? -10.777 -11.053 9.237 1.00 63.56 100 ALA A N 1
ATOM 754 C CA . ALA A 1 100 ? -10.245 -9.688 9.331 1.00 63.56 100 ALA A CA 1
ATOM 755 C C . ALA A 1 100 ? -8.874 -9.577 8.635 1.00 63.56 100 ALA A C 1
ATOM 757 O O . ALA A 1 100 ? -7.919 -10.274 8.980 1.00 63.56 100 ALA A O 1
ATOM 758 N N . VAL A 1 101 ? -8.766 -8.696 7.636 1.00 80.44 101 VAL A N 1
ATOM 759 C CA . VAL A 1 101 ? -7.491 -8.390 6.967 1.00 80.44 101 VAL A CA 1
ATOM 760 C C . VAL A 1 101 ? -6.592 -7.638 7.952 1.00 80.44 101 VAL A C 1
ATOM 762 O O . VAL A 1 101 ? -6.947 -6.545 8.376 1.00 80.44 101 VAL A O 1
ATOM 765 N N . ASP A 1 102 ? -5.424 -8.176 8.312 1.00 86.00 102 ASP A N 1
ATOM 766 C CA . ASP A 1 102 ? -4.443 -7.427 9.111 1.00 86.00 102 ASP A CA 1
ATOM 767 C C . ASP A 1 102 ? -3.574 -6.562 8.196 1.00 86.00 102 ASP A C 1
ATOM 769 O O . ASP A 1 102 ? -2.820 -7.085 7.387 1.00 86.00 102 ASP A O 1
ATOM 773 N N . LEU A 1 103 ? -3.632 -5.239 8.332 1.00 86.75 103 LEU A N 1
ATOM 774 C CA . LEU A 1 103 ? -2.808 -4.286 7.578 1.00 86.75 103 LEU A CA 1
ATOM 775 C C . LEU A 1 103 ? -1.453 -4.006 8.251 1.00 86.75 103 LEU A C 1
ATOM 777 O O . LEU A 1 103 ? -0.602 -3.299 7.700 1.00 86.75 103 LEU A O 1
ATOM 781 N N . GLY A 1 104 ? -1.226 -4.549 9.449 1.00 84.06 104 GLY A N 1
ATOM 782 C CA . GLY A 1 104 ? -0.048 -4.295 10.275 1.00 84.06 104 GLY A CA 1
ATOM 783 C C . GLY A 1 104 ? 1.286 -4.626 9.609 1.00 84.06 104 GLY A C 1
ATOM 784 O O . GLY A 1 104 ? 2.287 -3.956 9.886 1.00 84.06 104 GLY A O 1
ATOM 785 N N . TYR A 1 105 ? 1.299 -5.607 8.703 1.00 81.00 105 TYR A N 1
ATOM 786 C CA . TYR A 1 105 ? 2.495 -6.055 7.979 1.00 81.00 105 TYR A CA 1
ATOM 787 C C . TYR A 1 105 ? 3.026 -5.034 6.959 1.00 81.00 105 TYR A C 1
ATOM 789 O O . TYR A 1 105 ? 4.183 -5.137 6.530 1.00 81.00 105 TYR A O 1
ATOM 797 N N . LEU A 1 106 ? 2.193 -4.059 6.571 1.00 78.75 106 LEU A N 1
ATOM 798 C CA . LEU A 1 106 ? 2.541 -3.003 5.621 1.00 78.75 106 LEU A CA 1
ATOM 799 C C . LEU A 1 106 ? 3.078 -1.749 6.289 1.00 78.75 106 LEU A C 1
ATOM 801 O O . LEU A 1 106 ? 3.699 -0.943 5.610 1.00 78.75 106 LEU A O 1
ATOM 805 N N . ILE A 1 107 ? 2.851 -1.562 7.588 1.00 82.88 107 ILE A N 1
ATOM 806 C CA . ILE A 1 107 ? 3.265 -0.355 8.300 1.00 82.88 107 ILE A CA 1
ATOM 807 C C . ILE A 1 107 ? 4.692 -0.516 8.817 1.00 82.88 107 ILE A C 1
ATOM 809 O O . ILE A 1 107 ? 4.984 -1.406 9.620 1.00 82.88 107 ILE A O 1
ATOM 813 N N . ARG A 1 108 ? 5.570 0.415 8.437 1.00 71.62 108 ARG A N 1
ATOM 814 C CA . ARG A 1 108 ? 6.914 0.546 9.005 1.00 71.62 108 ARG A CA 1
ATOM 815 C C . ARG A 1 108 ? 6.896 1.379 10.292 1.00 71.62 108 ARG A C 1
ATOM 817 O O . ARG A 1 108 ? 6.211 2.392 10.375 1.00 71.62 108 ARG A O 1
ATOM 824 N N . GLY A 1 109 ? 7.702 0.987 11.282 1.00 73.38 109 GLY A N 1
ATOM 825 C CA . GLY A 1 109 ? 7.903 1.758 12.519 1.00 73.38 109 GLY A CA 1
ATOM 826 C C . GLY A 1 109 ? 6.813 1.540 13.573 1.00 73.38 109 GLY A C 1
ATOM 827 O O . GLY A 1 109 ? 6.109 0.535 13.537 1.00 73.38 109 GLY A O 1
ATOM 828 N N . GLY A 1 110 ? 6.690 2.436 14.551 1.00 77.81 110 GLY A N 1
ATOM 829 C CA . GLY A 1 110 ? 5.631 2.370 15.563 1.00 77.81 110 GLY A CA 1
ATOM 830 C C . GLY A 1 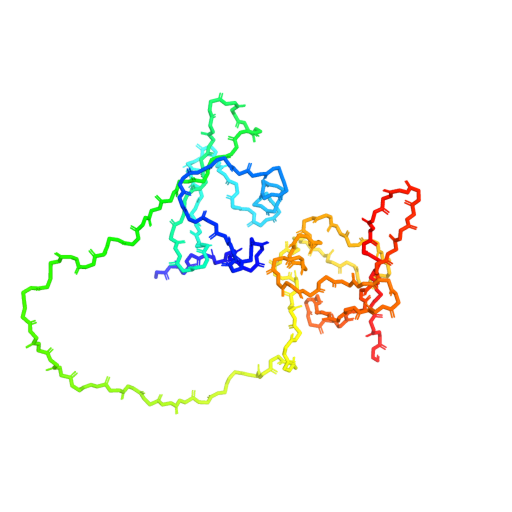110 ? 4.308 2.873 14.991 1.00 77.81 110 GLY A C 1
ATOM 831 O O . GLY A 1 110 ? 4.181 4.057 14.694 1.00 77.81 110 GLY A O 1
ATOM 832 N N . TRP A 1 111 ? 3.322 1.991 14.819 1.00 86.25 111 TRP A N 1
ATOM 833 C CA . TRP A 1 111 ? 1.959 2.432 14.541 1.00 86.25 111 TRP A CA 1
ATOM 834 C C . TRP A 1 111 ? 1.339 2.925 15.844 1.00 86.25 111 TRP A C 1
ATOM 836 O O . TRP A 1 111 ? 1.152 2.145 16.773 1.00 86.25 111 TRP A O 1
ATOM 846 N N . GLU A 1 112 ? 1.026 4.215 15.931 1.00 87.94 112 GLU A N 1
ATOM 847 C CA . GLU A 1 112 ? 0.267 4.716 17.075 1.00 87.94 112 GLU A CA 1
ATOM 848 C C . GLU A 1 112 ? -1.210 4.358 16.888 1.00 87.94 112 GLU A C 1
ATOM 850 O O . GLU A 1 112 ? -1.815 4.764 15.889 1.00 87.94 112 GLU A O 1
ATOM 855 N N . HIS A 1 113 ? -1.775 3.600 17.827 1.00 87.94 113 HIS A N 1
ATOM 856 C CA . HIS A 1 113 ? -3.164 3.168 17.764 1.00 87.94 113 HIS A CA 1
ATOM 857 C C . HIS A 1 113 ? -4.097 4.284 18.223 1.00 87.94 113 HIS A C 1
ATOM 859 O O . HIS A 1 113 ? -4.455 4.378 19.392 1.00 87.94 113 HIS A O 1
ATOM 865 N N . ARG A 1 114 ? -4.459 5.155 17.282 1.00 88.31 114 ARG A N 1
ATOM 866 C CA . ARG A 1 114 ? -5.379 6.269 17.500 1.00 88.31 114 ARG A CA 1
ATOM 867 C C . ARG A 1 114 ? -6.326 6.421 16.331 1.00 88.31 114 ARG A C 1
ATOM 869 O O . ARG A 1 114 ? -6.047 5.962 15.220 1.00 88.31 114 ARG A O 1
ATOM 876 N N . GLU A 1 115 ? -7.396 7.155 16.583 1.00 89.50 115 GLU A N 1
ATOM 877 C CA . GLU A 1 115 ? -8.240 7.659 15.519 1.00 89.50 115 GLU A CA 1
ATOM 878 C C . GLU A 1 115 ? -7.414 8.479 14.515 1.00 89.50 115 GLU A C 1
ATOM 880 O O . GLU A 1 115 ? -6.635 9.362 14.894 1.00 89.50 115 GLU A O 1
ATOM 885 N N . ARG A 1 116 ? -7.556 8.171 13.223 1.00 92.31 116 ARG A N 1
ATOM 886 C CA . ARG A 1 116 ? -6.945 8.951 12.137 1.00 92.31 116 ARG A CA 1
ATOM 887 C C . ARG A 1 116 ? -7.604 8.669 10.796 1.00 92.31 116 ARG A C 1
ATOM 889 O O . ARG A 1 116 ? -8.416 7.764 10.661 1.00 92.31 116 ARG A O 1
ATOM 896 N N . PHE A 1 117 ? -7.180 9.397 9.771 1.00 91.00 117 PHE A N 1
ATOM 897 C CA . PHE A 1 117 ? -7.409 8.971 8.396 1.00 91.00 117 PHE A CA 1
ATOM 898 C C . PHE A 1 117 ? -6.404 7.896 7.993 1.00 91.00 117 PHE A C 1
ATOM 900 O O . PHE A 1 117 ? -5.201 8.032 8.240 1.00 91.00 117 PHE A O 1
ATOM 907 N N . LEU A 1 118 ? -6.910 6.845 7.357 1.00 89.81 118 LEU A N 1
ATOM 908 C CA . LEU A 1 118 ? -6.108 5.780 6.793 1.00 89.81 118 LEU A CA 1
ATOM 909 C C . LEU A 1 118 ? -5.197 6.366 5.695 1.00 89.81 118 LEU A C 1
ATOM 911 O O . LEU A 1 118 ? -5.676 7.103 4.826 1.00 89.81 118 LEU A O 1
ATOM 915 N N . PRO A 1 119 ? -3.883 6.089 5.733 1.00 88.12 119 PRO A N 1
ATOM 916 C CA . PRO A 1 119 ? -2.971 6.485 4.669 1.00 88.12 119 PRO A CA 1
ATOM 917 C C . PRO A 1 119 ? -3.413 5.947 3.294 1.00 88.12 119 PRO A C 1
ATOM 919 O O . PRO A 1 119 ? -3.919 4.824 3.235 1.00 88.12 119 PRO A O 1
ATOM 922 N N . PRO A 1 120 ? -3.168 6.674 2.185 1.00 84.06 120 PRO A N 1
ATOM 923 C CA . PRO A 1 120 ? -3.620 6.270 0.846 1.00 84.06 120 PRO A CA 1
ATOM 924 C C . PRO A 1 120 ? -3.180 4.859 0.438 1.00 84.06 120 PRO A C 1
ATOM 926 O O . PRO A 1 120 ? -3.964 4.095 -0.116 1.00 84.06 120 PRO A O 1
ATOM 929 N N . TYR A 1 121 ? -1.949 4.481 0.788 1.00 81.81 121 TYR A N 1
ATOM 930 C CA . TYR A 1 121 ? -1.409 3.161 0.476 1.00 81.81 121 TYR A CA 1
ATOM 931 C C . TYR A 1 121 ? -2.156 2.018 1.184 1.00 81.81 121 TYR A C 1
ATOM 933 O O . TYR A 1 121 ? -2.261 0.935 0.625 1.00 81.81 121 TYR A O 1
ATOM 941 N N . LEU A 1 122 ? -2.709 2.249 2.383 1.00 87.31 122 LEU A N 1
ATOM 942 C CA . LEU A 1 122 ? -3.547 1.269 3.086 1.00 87.31 122 LEU A CA 1
ATOM 943 C C . LEU A 1 122 ? -4.989 1.273 2.564 1.00 87.31 122 LEU A C 1
ATOM 945 O O . LEU A 1 122 ? -5.621 0.223 2.543 1.00 87.31 122 LEU A O 1
ATOM 949 N N . VAL A 1 123 ? -5.501 2.420 2.102 1.00 88.25 123 VAL A N 1
ATOM 950 C CA . VAL A 1 123 ? -6.814 2.491 1.432 1.00 88.25 123 VAL A CA 1
ATOM 951 C C . VAL A 1 123 ? -6.826 1.603 0.188 1.00 88.25 123 VAL A C 1
ATOM 953 O O . VAL A 1 123 ? -7.765 0.835 0.006 1.00 88.25 123 VAL A O 1
ATOM 956 N N . ARG A 1 124 ? -5.753 1.630 -0.611 1.00 82.62 124 ARG A N 1
ATOM 957 C CA . ARG A 1 124 ? -5.606 0.760 -1.788 1.00 82.62 124 ARG A CA 1
ATOM 958 C C . ARG A 1 124 ? -5.700 -0.725 -1.430 1.00 82.62 124 ARG A C 1
ATOM 960 O O . ARG A 1 124 ? -6.296 -1.495 -2.171 1.00 82.62 124 ARG A O 1
ATOM 967 N N . VAL A 1 125 ? -5.177 -1.121 -0.270 1.00 83.31 125 VAL A N 1
ATOM 968 C CA . VAL A 1 125 ? -5.288 -2.506 0.214 1.00 83.31 125 VAL A CA 1
ATOM 969 C C . VAL A 1 125 ? -6.741 -2.852 0.514 1.00 83.31 125 VAL A C 1
ATOM 971 O O . VAL A 1 125 ? -7.181 -3.932 0.144 1.00 83.31 125 VAL A O 1
ATOM 974 N N . LEU A 1 126 ? -7.512 -1.940 1.120 1.00 87.31 126 LEU A N 1
ATOM 975 C CA . LEU A 1 126 ? -8.947 -2.163 1.332 1.00 87.31 126 LEU A CA 1
ATOM 976 C C . LEU A 1 126 ? -9.697 -2.336 0.005 1.00 87.31 126 LEU A C 1
ATOM 978 O O . LEU A 1 126 ? -10.570 -3.197 -0.091 1.00 87.31 126 LEU A O 1
ATOM 982 N N . GLU A 1 127 ? -9.344 -1.557 -1.021 1.00 84.12 127 GLU A N 1
ATOM 983 C CA . GLU A 1 127 ? -9.899 -1.711 -2.371 1.00 84.12 127 GLU A CA 1
ATOM 984 C C . GLU A 1 127 ? -9.525 -3.068 -2.988 1.00 84.12 127 GLU A C 1
ATOM 986 O O . GLU A 1 127 ? -10.406 -3.790 -3.451 1.00 84.12 127 GLU A O 1
ATOM 991 N N . GLY A 1 128 ? -8.242 -3.448 -2.947 1.00 77.81 128 GLY A N 1
ATOM 992 C CA . GLY A 1 128 ? -7.742 -4.711 -3.500 1.00 77.81 128 GLY A CA 1
ATOM 993 C C . GLY A 1 128 ? -8.296 -5.945 -2.783 1.00 77.81 128 GLY A C 1
ATOM 994 O O . GLY A 1 128 ? -8.582 -6.959 -3.414 1.00 77.81 128 GLY A O 1
ATOM 995 N N . GLN A 1 129 ? -8.521 -5.841 -1.475 1.00 79.81 129 GLN A N 1
ATOM 996 C CA . GLN A 1 129 ? -9.184 -6.862 -0.663 1.00 79.81 129 GLN A CA 1
ATOM 997 C C . GLN A 1 129 ? -10.717 -6.812 -0.765 1.00 79.81 129 GLN A C 1
ATOM 999 O O . GLN A 1 129 ? -11.391 -7.649 -0.172 1.00 79.81 129 GLN A O 1
ATOM 1004 N N . ARG A 1 130 ? -11.283 -5.852 -1.514 1.00 82.56 130 ARG A N 1
ATOM 1005 C CA . ARG A 1 130 ? -12.733 -5.632 -1.663 1.00 82.56 130 ARG A CA 1
ATOM 1006 C C . ARG A 1 130 ? -13.467 -5.445 -0.325 1.00 82.56 130 ARG A C 1
ATOM 1008 O O . ARG A 1 130 ? -14.638 -5.788 -0.199 1.00 82.56 130 ARG A O 1
ATOM 1015 N N . ILE A 1 131 ? -12.786 -4.859 0.659 1.00 85.69 131 ILE A N 1
ATOM 1016 C CA . ILE A 1 131 ? -13.313 -4.517 1.992 1.00 85.69 131 ILE A CA 1
ATOM 1017 C C . ILE A 1 131 ? -13.386 -2.999 2.200 1.00 85.69 131 ILE A C 1
ATOM 1019 O O . ILE A 1 131 ? -13.304 -2.505 3.325 1.00 85.69 131 ILE A O 1
ATOM 1023 N N . MET A 1 132 ? -13.494 -2.238 1.112 1.00 87.62 132 MET A N 1
ATOM 1024 C CA . MET A 1 132 ? -13.648 -0.788 1.159 1.00 87.62 132 MET A CA 1
ATOM 1025 C C . MET A 1 132 ? -14.951 -0.417 1.898 1.00 87.62 132 MET A C 1
ATOM 1027 O O . MET A 1 132 ? -15.999 -0.968 1.560 1.00 87.62 132 MET A O 1
ATOM 1031 N N . PRO A 1 133 ? -14.926 0.493 2.893 1.00 88.94 133 PRO A N 1
ATOM 1032 C CA . PRO A 1 133 ? -16.146 0.926 3.562 1.00 88.94 133 PRO A CA 1
ATOM 1033 C C . PRO A 1 133 ? -17.025 1.756 2.626 1.00 88.94 133 PRO A C 1
ATOM 1035 O O . PRO A 1 133 ? -16.527 2.482 1.763 1.00 88.94 133 PRO A O 1
ATOM 1038 N N . GLU A 1 134 ? -18.335 1.697 2.851 1.00 87.50 134 GLU A N 1
ATOM 1039 C CA . GLU A 1 134 ? -19.335 2.477 2.118 1.00 87.50 134 GLU A CA 1
ATOM 1040 C C . GLU A 1 134 ? -19.962 3.521 3.056 1.00 87.50 134 GLU A C 1
ATOM 1042 O O . GLU A 1 134 ? -19.822 3.457 4.282 1.00 87.50 134 GLU A O 1
ATOM 1047 N N . ALA A 1 135 ? -20.661 4.511 2.498 1.00 82.06 135 ALA A N 1
ATOM 1048 C CA . ALA A 1 135 ? -21.348 5.520 3.301 1.00 82.06 135 ALA A CA 1
ATOM 1049 C C . ALA A 1 135 ? -22.383 4.854 4.229 1.00 82.06 135 ALA A C 1
ATOM 1051 O O . ALA A 1 135 ? -23.313 4.195 3.769 1.00 82.06 135 ALA A O 1
ATOM 1052 N N . GLY A 1 136 ? -22.199 5.001 5.545 1.00 80.56 136 GLY A N 1
ATOM 1053 C CA . GLY A 1 136 ? -23.047 4.361 6.558 1.00 80.56 136 GLY A CA 1
ATOM 1054 C C . GLY A 1 136 ? -22.787 2.865 6.779 1.00 80.56 136 GLY A C 1
ATOM 1055 O O . GLY A 1 136 ? -23.437 2.268 7.635 1.00 80.56 136 GLY A O 1
ATOM 1056 N N . ARG A 1 137 ? -21.828 2.257 6.065 1.00 86.50 137 ARG A N 1
ATOM 1057 C CA . ARG A 1 137 ? -21.460 0.844 6.213 1.00 86.50 137 ARG A CA 1
ATOM 1058 C C . ARG A 1 137 ? -19.965 0.716 6.534 1.00 86.50 137 ARG A C 1
ATOM 1060 O O . ARG A 1 137 ? -19.137 0.725 5.617 1.00 86.50 137 ARG A O 1
ATOM 1067 N N . PRO A 1 138 ? -19.601 0.621 7.825 1.00 88.44 138 PRO A N 1
ATOM 1068 C CA . PRO A 1 138 ? -18.208 0.490 8.216 1.00 88.44 138 PRO A CA 1
ATOM 1069 C C . PRO A 1 138 ? -17.627 -0.848 7.759 1.00 88.44 138 PRO A C 1
ATOM 1071 O O . PRO A 1 138 ? -18.332 -1.853 7.655 1.00 88.44 138 PRO A O 1
ATOM 1074 N N . THR A 1 139 ? -16.318 -0.850 7.546 1.00 88.81 139 THR A N 1
ATOM 1075 C CA . THR A 1 139 ? -15.515 -2.059 7.379 1.00 88.81 139 THR A CA 1
ATOM 1076 C C . THR A 1 139 ? -14.718 -2.329 8.650 1.00 88.81 139 THR A C 1
ATOM 1078 O O . THR A 1 139 ? -14.452 -1.404 9.423 1.00 88.81 139 THR A O 1
ATOM 1081 N N . TYR A 1 140 ? -14.312 -3.576 8.854 1.00 89.06 140 TYR A N 1
ATOM 1082 C CA . TYR A 1 140 ? -13.512 -3.987 10.001 1.00 89.06 140 TYR A CA 1
ATOM 1083 C C . TYR A 1 140 ? -12.259 -4.706 9.517 1.00 89.06 140 TYR A C 1
ATOM 1085 O O . TYR A 1 140 ? -12.324 -5.571 8.646 1.00 89.06 140 TYR A O 1
ATOM 1093 N N . PHE A 1 141 ? -11.117 -4.319 10.066 1.00 88.50 141 PHE A N 1
ATOM 1094 C CA . PHE A 1 141 ? -9.816 -4.891 9.740 1.00 88.50 141 PHE A CA 1
ATOM 1095 C C . PHE A 1 141 ? -8.886 -4.723 10.936 1.00 88.50 141 PHE A C 1
ATOM 1097 O O . PHE A 1 141 ? -9.131 -3.890 11.809 1.00 88.50 141 PHE A O 1
ATOM 1104 N N . ASP A 1 142 ? -7.802 -5.483 10.965 1.00 88.75 142 ASP A N 1
ATOM 1105 C CA . ASP A 1 142 ? -6.835 -5.408 12.050 1.00 88.75 142 ASP A CA 1
ATOM 1106 C C . ASP A 1 142 ? -5.622 -4.576 11.628 1.00 88.75 142 ASP A C 1
ATOM 1108 O O . ASP A 1 142 ? -5.267 -4.469 10.454 1.00 88.75 142 ASP A O 1
ATOM 1112 N N . ILE A 1 143 ? -4.966 -3.952 12.599 1.00 86.88 143 ILE A N 1
ATOM 1113 C CA . ILE A 1 143 ? -3.612 -3.438 12.433 1.00 86.88 143 ILE A CA 1
ATOM 1114 C C . ILE A 1 143 ? -2.786 -3.995 13.577 1.00 86.88 143 ILE A C 1
ATOM 1116 O O . ILE A 1 143 ? -2.975 -3.588 14.721 1.00 86.88 143 ILE A O 1
ATOM 1120 N N . ARG A 1 144 ? -1.852 -4.901 13.278 1.00 84.94 144 ARG A N 1
ATOM 1121 C CA . ARG A 1 144 ? -0.961 -5.536 14.267 1.00 84.94 144 ARG A CA 1
ATOM 1122 C C . ARG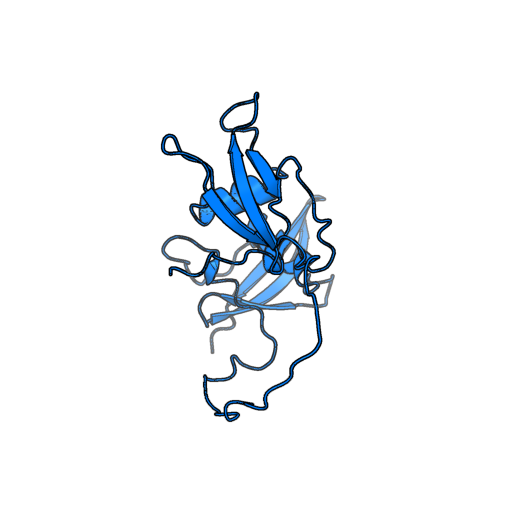 A 1 144 ? -1.741 -6.189 15.412 1.00 84.94 144 ARG A C 1
ATOM 1124 O O . ARG A 1 144 ? -1.374 -6.053 16.576 1.00 84.94 144 ARG A O 1
ATOM 1131 N N . GLY A 1 145 ? -2.840 -6.856 15.065 1.00 83.19 145 GLY A N 1
ATOM 1132 C CA . GLY A 1 145 ? -3.725 -7.534 16.014 1.00 83.19 145 GLY A CA 1
ATOM 1133 C C . GLY A 1 145 ? -4.652 -6.619 16.821 1.00 83.19 145 GLY A C 1
ATOM 1134 O O . GLY A 1 145 ? -5.358 -7.114 17.695 1.00 83.19 145 GLY A O 1
ATOM 1135 N N . VAL A 1 146 ? -4.669 -5.307 16.556 1.00 87.25 146 VAL A N 1
ATOM 1136 C CA . VAL A 1 146 ? -5.666 -4.393 17.132 1.00 87.25 146 VAL A CA 1
ATOM 1137 C C . VAL A 1 146 ? -6.791 -4.180 16.121 1.00 87.25 146 VAL A C 1
ATOM 1139 O O . VAL A 1 146 ? -6.479 -3.763 15.003 1.00 87.25 146 VAL A O 1
ATOM 1142 N N . PRO A 1 147 ? -8.062 -4.400 16.495 1.00 88.44 147 PRO A N 1
ATOM 1143 C CA . PRO A 1 147 ? -9.194 -4.202 15.602 1.00 88.44 147 PRO A CA 1
ATOM 1144 C C . PRO A 1 147 ? -9.461 -2.723 15.338 1.00 88.44 147 PRO A C 1
ATOM 1146 O O . PRO A 1 147 ? -9.409 -1.883 16.239 1.00 88.44 147 PRO A O 1
ATOM 1149 N N . TYR A 1 148 ? -9.767 -2.410 14.083 1.00 90.56 148 TYR A N 1
ATOM 1150 C CA . TYR A 1 148 ? -10.159 -1.085 13.627 1.00 90.56 148 TYR A CA 1
ATOM 1151 C C . TYR A 1 148 ? -11.501 -1.126 12.919 1.00 90.56 148 TYR A C 1
ATOM 1153 O O . TYR A 1 148 ? -11.767 -1.990 12.084 1.00 90.56 148 TYR A O 1
ATOM 1161 N N . ARG A 1 149 ? -12.304 -0.101 13.193 1.00 90.69 149 ARG A N 1
ATOM 1162 C CA . ARG A 1 149 ? -13.492 0.253 12.429 1.00 90.69 149 ARG A CA 1
ATOM 1163 C C . ARG A 1 149 ? -13.132 1.346 11.429 1.00 90.69 149 ARG A C 1
ATOM 1165 O O . ARG A 1 149 ? -12.687 2.425 11.820 1.00 90.69 149 ARG A O 1
ATOM 1172 N N . GLY A 1 150 ? -13.298 1.062 10.142 1.00 91.31 150 GLY A N 1
ATOM 1173 C CA . GLY A 1 150 ? -13.085 2.000 9.044 1.00 91.31 150 GLY A CA 1
ATOM 1174 C C . GLY A 1 150 ? -14.402 2.541 8.498 1.00 91.31 150 GLY A C 1
ATOM 1175 O O . GLY A 1 150 ? -15.281 1.768 8.134 1.00 91.31 150 GLY A O 1
ATOM 1176 N N . GLU A 1 151 ? -14.527 3.857 8.384 1.00 91.75 151 GLU A N 1
ATOM 1177 C CA . GLU A 1 151 ? -15.690 4.545 7.822 1.00 91.75 151 GLU A CA 1
ATOM 1178 C C . GLU A 1 151 ? -15.285 5.429 6.650 1.00 91.75 151 GLU A C 1
ATOM 1180 O O . GLU A 1 151 ? -14.289 6.153 6.712 1.00 91.75 151 GLU A O 1
ATOM 1185 N N . LEU A 1 152 ? -16.075 5.398 5.577 1.00 90.31 152 LEU A N 1
ATOM 1186 C CA . LEU A 1 152 ? -15.875 6.298 4.453 1.00 90.31 152 LEU A CA 1
ATOM 1187 C C . LEU A 1 152 ? -16.440 7.678 4.794 1.00 90.31 152 LEU A C 1
ATOM 1189 O O . LEU A 1 152 ? -17.646 7.836 4.971 1.00 90.31 152 LEU A O 1
ATOM 1193 N N . ILE A 1 153 ? -15.562 8.677 4.853 1.00 88.81 153 ILE A N 1
ATOM 1194 C CA . ILE A 1 153 ? -15.930 10.078 5.031 1.00 88.81 153 ILE A CA 1
ATOM 1195 C C . ILE A 1 153 ? -15.672 10.814 3.718 1.00 88.81 153 ILE A C 1
ATOM 1197 O O . ILE A 1 153 ? -14.547 10.840 3.207 1.00 88.81 153 ILE A O 1
ATOM 1201 N N . GLU A 1 154 ? -16.717 11.433 3.180 1.00 84.25 154 GLU A N 1
ATOM 1202 C CA . GLU A 1 154 ? -16.613 12.378 2.072 1.00 84.25 154 GLU A CA 1
ATOM 1203 C C . GLU A 1 154 ? -16.495 13.787 2.660 1.00 84.25 154 GLU A C 1
ATOM 1205 O O . GLU A 1 154 ? -17.451 14.322 3.216 1.00 84.25 154 GLU A O 1
ATOM 1210 N N . SER A 1 155 ? -15.303 14.382 2.585 1.00 70.31 155 SER A N 1
ATOM 1211 C CA . SER A 1 155 ? -15.054 15.746 3.060 1.00 70.31 155 SER A CA 1
ATOM 1212 C C . SER A 1 155 ? -14.420 16.553 1.939 1.00 70.31 155 SER A C 1
ATOM 1214 O O . SER A 1 155 ? -13.403 16.140 1.384 1.00 70.31 155 SER A O 1
ATOM 1216 N N . GLU A 1 156 ? -15.020 17.696 1.597 1.00 68.00 156 GLU A N 1
ATOM 1217 C CA . GLU A 1 156 ? -14.503 18.633 0.581 1.00 68.00 156 GLU A CA 1
ATOM 1218 C C . GLU A 1 156 ? -14.164 17.964 -0.769 1.00 68.00 156 GLU A C 1
ATOM 1220 O O . GLU A 1 156 ? -13.131 18.226 -1.384 1.00 68.00 156 GLU A O 1
ATOM 1225 N N . GLY A 1 157 ? -15.010 17.031 -1.219 1.00 70.31 157 GLY A N 1
ATOM 1226 C CA . GLY A 1 157 ? -14.815 16.305 -2.481 1.00 70.31 157 GLY A CA 1
ATOM 1227 C C . GLY A 1 157 ? -13.715 15.236 -2.451 1.00 70.31 157 GLY A C 1
ATOM 1228 O O . GLY A 1 157 ? -13.426 14.631 -3.482 1.00 70.31 157 GLY A O 1
ATOM 1229 N N . ARG A 1 158 ? -13.103 14.966 -1.290 1.00 75.12 158 ARG A N 1
ATOM 1230 C CA . ARG A 1 158 ? -12.120 13.892 -1.104 1.00 75.12 158 ARG A CA 1
ATOM 1231 C C . ARG A 1 158 ? -12.715 12.770 -0.260 1.00 75.12 158 ARG A C 1
ATOM 1233 O O . ARG A 1 158 ? -13.156 12.986 0.867 1.00 75.12 158 ARG A O 1
ATOM 1240 N N . ARG A 1 159 ? -12.675 11.553 -0.803 1.00 82.06 159 ARG A N 1
ATOM 1241 C CA . ARG A 1 159 ? -13.038 10.321 -0.097 1.00 82.06 159 ARG A CA 1
ATOM 1242 C C . ARG A 1 159 ? -11.861 9.871 0.754 1.00 82.06 159 ARG A C 1
ATOM 1244 O O . ARG A 1 159 ? -10.787 9.597 0.221 1.00 82.06 159 ARG A O 1
ATOM 1251 N N . ARG A 1 160 ? -12.037 9.817 2.072 1.00 87.81 160 ARG A N 1
ATOM 1252 C CA . ARG A 1 160 ? -11.008 9.334 3.002 1.00 87.81 160 ARG A CA 1
ATOM 1253 C C . ARG A 1 160 ? -11.619 8.321 3.948 1.00 87.81 160 ARG A C 1
ATOM 1255 O O . ARG A 1 160 ? -12.722 8.516 4.445 1.00 87.81 160 ARG A O 1
ATOM 1262 N N . VAL A 1 161 ? -10.877 7.260 4.229 1.00 90.62 161 VAL A N 1
ATOM 1263 C CA . VAL A 1 161 ? -11.291 6.277 5.228 1.00 90.62 161 VAL A CA 1
ATOM 1264 C C . VAL A 1 161 ? -10.839 6.783 6.595 1.00 90.62 161 VAL A C 1
ATOM 1266 O O . VAL A 1 161 ? -9.638 6.917 6.832 1.00 90.62 161 VAL A O 1
ATOM 1269 N N . ARG A 1 162 ? -11.776 7.128 7.477 1.00 92.06 162 ARG A N 1
ATOM 1270 C CA . ARG A 1 162 ? -11.497 7.420 8.889 1.00 92.06 162 ARG A CA 1
ATOM 1271 C C . ARG A 1 162 ? -11.494 6.105 9.650 1.00 92.06 162 ARG A C 1
ATOM 1273 O O . ARG A 1 162 ? -12.347 5.261 9.411 1.00 92.06 162 ARG A O 1
ATOM 1280 N N . ILE A 1 163 ? -10.509 5.910 10.511 1.00 92.19 163 ILE A N 1
ATOM 1281 C CA . ILE A 1 163 ? -10.297 4.655 11.222 1.00 92.19 163 ILE A CA 1
ATOM 1282 C C . ILE A 1 163 ? -10.271 4.914 12.716 1.00 92.19 163 ILE A C 1
ATOM 1284 O O . ILE A 1 163 ? -9.642 5.873 13.167 1.00 92.19 163 ILE A O 1
ATOM 1288 N N . HIS A 1 164 ? -10.940 4.048 13.463 1.00 91.75 164 HIS A N 1
ATOM 1289 C CA . HIS A 1 164 ? -11.062 4.116 14.911 1.00 91.75 164 HIS A CA 1
ATOM 1290 C C . HIS A 1 164 ? -10.605 2.772 15.485 1.00 91.75 164 HIS A C 1
ATOM 1292 O O . HIS A 1 164 ? -11.112 1.746 15.030 1.00 91.75 164 HIS A O 1
ATOM 1298 N N . PRO A 1 165 ? -9.632 2.737 16.415 1.00 90.44 165 PRO A N 1
ATOM 1299 C CA . PRO A 1 165 ? -9.310 1.501 17.110 1.00 90.44 165 PRO A CA 1
ATOM 1300 C C . PRO A 1 165 ? -10.499 1.121 17.994 1.00 90.44 165 PRO A C 1
ATOM 1302 O O . PRO A 1 165 ? -10.937 1.920 18.823 1.00 90.44 165 PRO A O 1
ATOM 1305 N N . GLU A 1 166 ? -11.006 -0.094 17.826 1.00 84.19 166 GLU A N 1
ATOM 1306 C CA . GLU A 1 166 ? -12.000 -0.665 18.728 1.00 84.19 166 GLU A CA 1
ATOM 1307 C C . GLU A 1 166 ? -11.230 -1.086 19.988 1.00 84.19 166 GLU A C 1
ATOM 1309 O O . GLU A 1 166 ? -10.643 -2.166 20.058 1.00 84.19 166 GLU A O 1
ATOM 1314 N N . LEU A 1 167 ? -11.107 -0.165 20.947 1.00 63.31 167 LEU A N 1
ATOM 1315 C CA . LEU A 1 167 ? -10.529 -0.468 22.254 1.00 63.31 167 LEU A CA 1
ATOM 1316 C C . LEU A 1 167 ? -11.423 -1.521 22.924 1.00 63.31 167 LEU A C 1
ATOM 1318 O O . LEU A 1 167 ? -12.584 -1.241 23.218 1.00 63.31 167 LEU A O 1
ATOM 1322 N N . GLY A 1 168 ? -10.884 -2.730 23.092 1.00 50.16 168 GLY A N 1
ATOM 1323 C CA . GLY A 1 168 ? -11.489 -3.790 23.900 1.00 50.16 168 GLY A CA 1
ATOM 1324 C C . GLY A 1 168 ? -11.346 -3.528 25.390 1.00 50.16 168 GLY A C 1
ATOM 1325 O O . GLY A 1 168 ? -10.327 -2.912 25.781 1.00 50.16 168 GLY A O 1
#